Protein AF-A0A6B3M7X3-F1 (afdb_monomer_lite)

Foldseek 3Di:
DDDDPPPPDPDPVVVVVVVVVVVVVVVVQVVCCVVVVNHVCVVVVVD

pLDDT: mean 73.35, std 14.09, range [45.22, 95.06]

Radius of g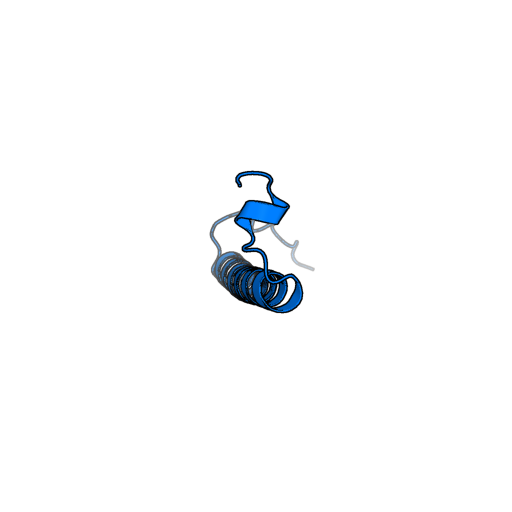yration: 17.23 Å; chains: 1; bounding box: 48×18×32 Å

Structure (mmCIF, N/CA/C/O backbone):
data_AF-A0A6B3M7X3-F1
#
_entry.id   AF-A0A6B3M7X3-F1
#
loop_
_atom_site.group_PDB
_atom_site.id
_atom_site.type_symbol
_atom_site.label_atom_id
_atom_site.label_alt_id
_atom_site.label_comp_id
_atom_site.label_asym_id
_atom_site.label_entity_id
_atom_site.label_seq_id
_atom_site.pdbx_PDB_ins_code
_atom_site.Cartn_x
_atom_site.Cartn_y
_atom_site.Cartn_z
_atom_site.occupancy
_atom_site.B_iso_or_equiv
_atom_site.auth_seq_id
_atom_site.auth_comp_id
_atom_site.auth_asym_id
_atom_site.auth_atom_id
_atom_site.pdbx_PDB_model_num
ATOM 1 N N . MET A 1 1 ? -30.120 0.283 17.851 1.00 45.22 1 MET A N 1
ATOM 2 C CA . MET A 1 1 ? -29.091 0.157 16.799 1.00 45.22 1 MET A CA 1
ATOM 3 C C . MET A 1 1 ? -28.033 1.181 17.153 1.00 45.22 1 MET A C 1
ATOM 5 O O . MET A 1 1 ? -28.160 2.337 16.774 1.00 45.22 1 MET A O 1
ATOM 9 N N . GLU A 1 2 ? -27.134 0.810 18.061 1.00 45.66 2 GLU A N 1
ATOM 10 C CA . GLU A 1 2 ? -26.148 1.733 18.627 1.00 45.66 2 GLU A CA 1
ATOM 11 C C . GLU A 1 2 ? -25.173 2.153 17.527 1.00 45.66 2 GLU A C 1
ATOM 13 O O . GLU A 1 2 ? -24.690 1.324 16.753 1.00 45.66 2 GLU A O 1
ATOM 18 N N . GLY A 1 3 ? -25.011 3.468 17.388 1.00 51.28 3 GLY A N 1
ATOM 19 C CA . GLY A 1 3 ? -24.249 4.089 16.320 1.00 51.28 3 GLY A CA 1
ATOM 20 C C . GLY A 1 3 ? -22.812 3.593 16.330 1.00 51.28 3 GLY A C 1
ATOM 21 O O . GLY A 1 3 ? -22.160 3.575 17.368 1.00 51.28 3 GLY A O 1
ATOM 22 N N . GLN A 1 4 ? -22.329 3.191 15.157 1.00 58.00 4 GLN A N 1
ATOM 23 C CA . GLN A 1 4 ? -20.917 2.932 14.921 1.00 58.00 4 GLN A CA 1
ATOM 24 C C . GLN A 1 4 ? -20.154 4.240 15.147 1.00 58.00 4 GLN A C 1
ATOM 26 O O . GLN A 1 4 ? -20.052 5.070 14.244 1.00 58.00 4 GLN A O 1
ATOM 31 N N . GLU A 1 5 ? -19.658 4.439 16.366 1.00 58.06 5 GLU A N 1
ATOM 32 C CA . GLU A 1 5 ? -18.673 5.469 16.659 1.00 58.06 5 GLU A CA 1
ATOM 33 C C . GLU A 1 5 ? -17.483 5.230 15.727 1.00 58.06 5 GLU A C 1
ATOM 35 O O . GLU A 1 5 ? -16.909 4.132 15.724 1.00 58.06 5 GLU A O 1
ATOM 40 N N . PRO A 1 6 ? -17.126 6.201 14.875 1.00 59.31 6 PRO A N 1
ATOM 41 C CA . PRO A 1 6 ? -16.025 6.020 13.958 1.00 59.31 6 PRO A CA 1
ATOM 42 C C . PRO A 1 6 ? -14.739 5.957 14.791 1.00 59.31 6 PRO A C 1
ATOM 44 O O . PRO A 1 6 ? -14.205 6.977 15.220 1.00 59.31 6 PRO A O 1
ATOM 47 N N . LYS A 1 7 ? -14.252 4.736 15.051 1.00 60.97 7 LYS A N 1
ATOM 48 C CA . LYS A 1 7 ? -12.983 4.436 15.734 1.00 60.97 7 LYS A CA 1
ATOM 49 C C . LYS A 1 7 ? -11.798 4.819 14.833 1.00 60.97 7 LYS A C 1
ATOM 51 O O . LYS A 1 7 ? -11.008 3.974 14.420 1.00 60.97 7 LYS A O 1
ATOM 56 N N . PHE A 1 8 ? -11.685 6.103 14.501 1.00 62.59 8 PHE A N 1
ATOM 57 C CA . PHE A 1 8 ? -10.481 6.678 13.913 1.00 62.59 8 PHE A CA 1
ATOM 58 C C . PHE A 1 8 ? -9.439 6.854 15.022 1.00 62.59 8 PHE A C 1
ATOM 60 O O . PHE A 1 8 ? -9.561 7.724 15.879 1.00 62.59 8 PHE A O 1
ATOM 67 N N . GLY A 1 9 ? -8.431 5.978 15.018 1.00 65.19 9 GLY A N 1
ATOM 68 C CA . GLY A 1 9 ? -7.311 5.961 15.960 1.00 65.19 9 GLY A CA 1
ATOM 69 C C . GLY A 1 9 ? -6.464 4.689 15.818 1.00 65.19 9 GLY A C 1
ATOM 70 O O . GLY A 1 9 ? -6.838 3.774 15.080 1.00 65.19 9 GLY A O 1
ATOM 71 N N . PHE A 1 10 ? -5.335 4.615 16.535 1.00 63.72 10 PHE A N 1
ATOM 72 C CA . PHE A 1 10 ? -4.519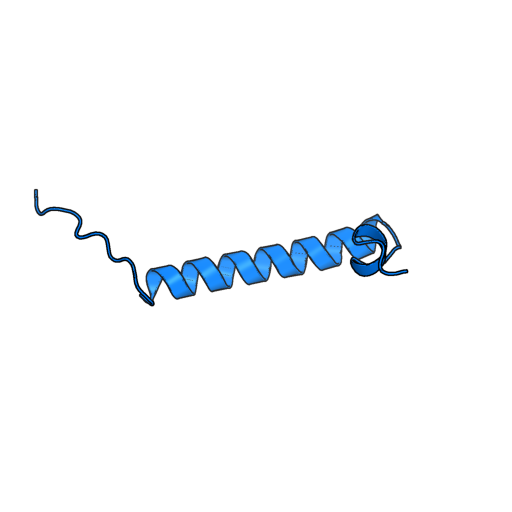 3.397 16.678 1.00 63.72 10 PHE A CA 1
ATOM 73 C C . PHE A 1 10 ? -5.296 2.342 17.477 1.00 63.72 10 PHE A C 1
ATOM 75 O O . PHE A 1 10 ? -5.114 2.174 18.678 1.00 63.72 10 PHE A O 1
ATOM 82 N N . THR A 1 11 ? -6.254 1.691 16.826 1.00 71.44 11 THR A N 1
ATOM 83 C CA . THR A 1 11 ? -7.033 0.603 17.416 1.00 71.44 11 THR A CA 1
ATOM 84 C C . THR A 1 11 ? -6.434 -0.728 16.984 1.00 71.44 11 THR A C 1
ATOM 86 O O . THR A 1 11 ? -5.946 -0.841 15.860 1.00 71.44 11 THR A O 1
ATOM 89 N N . SER A 1 12 ? -6.539 -1.766 17.816 1.00 76.88 12 SER A N 1
ATOM 90 C CA . SER A 1 12 ? -5.971 -3.091 17.507 1.00 76.88 12 SER A CA 1
ATOM 91 C C . SER A 1 12 ? -6.478 -3.682 16.183 1.00 76.88 12 SER A C 1
ATOM 93 O O . SER A 1 12 ? -5.791 -4.472 15.535 1.00 76.88 12 SER A O 1
ATOM 95 N N . PHE A 1 13 ? -7.669 -3.265 15.737 1.00 79.94 13 PHE A N 1
ATOM 96 C CA . PHE A 1 13 ? -8.189 -3.592 14.411 1.00 79.94 13 PHE A CA 1
ATOM 97 C C . PHE A 1 13 ? -7.393 -2.900 13.293 1.00 79.94 13 PHE A C 1
ATOM 99 O O . PHE A 1 13 ? -6.978 -3.561 12.345 1.00 79.94 13 PHE A O 1
ATOM 106 N N . ALA A 1 14 ? -7.126 -1.597 13.423 1.00 80.31 14 ALA A N 1
ATOM 107 C CA . ALA A 1 14 ? -6.320 -0.840 12.468 1.00 80.31 14 ALA A CA 1
ATOM 108 C C . ALA A 1 14 ? -4.872 -1.355 12.407 1.00 80.31 14 ALA A C 1
ATOM 110 O O . ALA A 1 14 ? -4.329 -1.496 11.318 1.00 80.31 14 ALA A O 1
ATOM 111 N N . GLU A 1 15 ? -4.266 -1.715 13.541 1.00 81.94 15 GLU A N 1
ATOM 112 C CA . GLU A 1 15 ? -2.925 -2.321 13.580 1.00 81.94 15 GLU A CA 1
ATOM 113 C C . GLU A 1 15 ? -2.882 -3.681 12.874 1.00 81.94 15 GLU A C 1
ATOM 115 O O . GLU A 1 15 ? -1.984 -3.935 12.072 1.00 81.94 15 GLU A O 1
ATOM 120 N N . SER A 1 16 ? -3.886 -4.534 13.105 1.00 86.25 16 SER A N 1
ATOM 121 C CA . SER A 1 16 ? -3.986 -5.842 12.441 1.00 86.25 16 SER A CA 1
ATOM 122 C C . SER A 1 16 ? -4.167 -5.703 10.927 1.00 86.25 16 SER A C 1
ATOM 124 O O . SER A 1 16 ? -3.569 -6.453 10.151 1.00 86.25 16 SER A O 1
ATOM 126 N N . VAL A 1 17 ? -4.979 -4.733 10.495 1.00 87.38 17 VAL A N 1
ATOM 127 C CA . VAL A 1 17 ? -5.198 -4.439 9.074 1.00 87.38 17 VAL A CA 1
ATOM 128 C C . VAL A 1 17 ? -3.933 -3.850 8.444 1.00 87.38 17 VAL A C 1
ATOM 130 O O . VAL A 1 17 ? -3.493 -4.351 7.412 1.00 87.38 17 VAL A O 1
ATOM 133 N N . ASN A 1 18 ? -3.289 -2.872 9.086 1.00 87.88 18 ASN A N 1
ATOM 134 C CA . ASN A 1 18 ? -2.044 -2.267 8.604 1.00 87.88 18 ASN A CA 1
ATOM 135 C C . ASN A 1 18 ? -0.905 -3.292 8.518 1.00 87.88 18 ASN A C 1
ATOM 137 O O . ASN A 1 18 ? -0.197 -3.338 7.514 1.00 87.88 18 ASN A O 1
ATOM 141 N N . GLY A 1 19 ? -0.765 -4.164 9.520 1.00 90.31 19 GLY A N 1
ATOM 142 C CA . GLY A 1 19 ? 0.228 -5.237 9.511 1.00 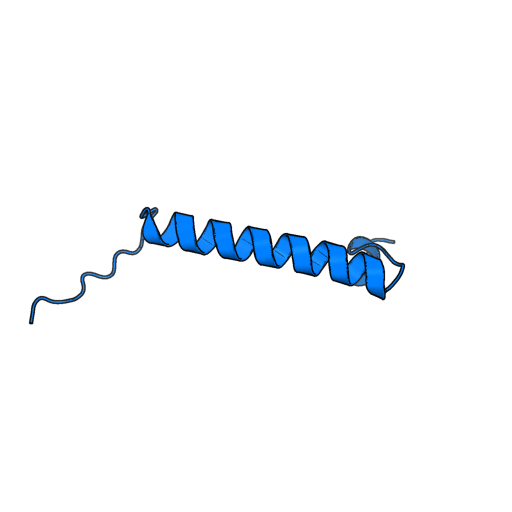90.31 19 GLY A CA 1
ATOM 143 C C . GLY A 1 19 ? 0.016 -6.222 8.359 1.00 90.31 19 GLY A C 1
ATOM 144 O O . GLY A 1 19 ? 0.972 -6.603 7.684 1.00 90.31 19 GLY A O 1
ATOM 145 N N . ARG A 1 20 ? -1.237 -6.590 8.062 1.00 94.50 20 ARG A N 1
ATOM 146 C CA . ARG A 1 20 ? -1.555 -7.483 6.936 1.00 94.50 20 ARG A CA 1
ATOM 147 C C . ARG A 1 20 ? -1.289 -6.815 5.585 1.00 94.50 20 ARG A C 1
ATOM 149 O O . ARG A 1 20 ? -0.730 -7.454 4.696 1.00 94.50 20 ARG A O 1
ATOM 156 N N . LEU A 1 21 ? -1.638 -5.536 5.445 1.00 92.62 21 LEU A N 1
ATOM 157 C CA . LEU A 1 21 ? -1.324 -4.753 4.248 1.00 92.62 21 LEU A CA 1
ATOM 158 C C . LEU A 1 21 ? 0.191 -4.638 4.033 1.00 92.62 21 LEU A C 1
ATOM 160 O O . LEU A 1 21 ? 0.648 -4.787 2.903 1.00 92.62 21 LEU A O 1
ATOM 164 N N . ALA A 1 22 ? 0.974 -4.467 5.101 1.00 91.88 22 ALA A N 1
ATOM 165 C CA . ALA A 1 22 ? 2.433 -4.434 5.024 1.00 91.88 22 ALA A CA 1
ATOM 166 C C . ALA A 1 22 ? 3.028 -5.774 4.559 1.00 91.88 22 ALA A C 1
ATOM 168 O O . ALA A 1 22 ? 3.892 -5.781 3.685 1.00 91.88 22 ALA A O 1
ATOM 169 N N . MET A 1 23 ? 2.542 -6.911 5.076 1.00 95.06 23 MET A N 1
ATOM 170 C CA . MET A 1 23 ? 2.994 -8.236 4.6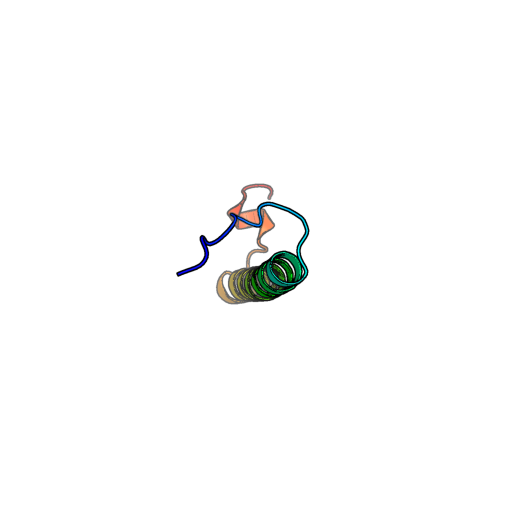19 1.00 95.06 23 MET A CA 1
ATOM 171 C C . MET A 1 23 ? 2.685 -8.461 3.134 1.00 95.06 23 MET A C 1
ATOM 173 O O . MET A 1 23 ? 3.540 -8.946 2.396 1.00 95.06 23 MET A O 1
ATOM 177 N N . ILE A 1 24 ? 1.489 -8.071 2.680 1.00 93.62 24 ILE A N 1
ATOM 178 C CA . ILE A 1 24 ? 1.103 -8.169 1.264 1.00 93.62 24 ILE A CA 1
ATOM 179 C C . ILE A 1 24 ? 1.979 -7.251 0.405 1.00 93.62 24 ILE A C 1
ATOM 181 O O . ILE A 1 24 ? 2.476 -7.690 -0.627 1.00 93.62 24 ILE A O 1
ATOM 185 N N . GLY A 1 25 ? 2.211 -6.010 0.839 1.00 88.56 25 GLY A N 1
ATOM 186 C CA . GLY A 1 25 ? 3.074 -5.058 0.139 1.00 88.56 25 GLY A CA 1
ATOM 187 C C . GLY A 1 25 ? 4.517 -5.548 0.021 1.00 88.56 25 GLY A C 1
ATOM 188 O O . GLY A 1 25 ? 5.118 -5.425 -1.042 1.00 88.56 25 GLY A O 1
ATOM 189 N N . PHE A 1 26 ? 5.049 -6.178 1.070 1.00 89.69 26 PHE A N 1
ATOM 190 C CA . PHE A 1 26 ? 6.385 -6.769 1.052 1.00 89.69 26 PHE A CA 1
ATOM 191 C C . PHE A 1 26 ? 6.481 -7.955 0.085 1.00 89.69 26 PHE A C 1
ATOM 193 O O . PHE A 1 26 ? 7.404 -8.024 -0.721 1.00 89.69 26 PHE A O 1
ATOM 200 N N . ILE A 1 27 ? 5.501 -8.862 0.108 1.00 91.44 27 ILE A N 1
ATOM 201 C CA . ILE A 1 27 ? 5.465 -10.000 -0.822 1.00 91.44 27 ILE A CA 1
ATOM 202 C C . ILE A 1 27 ? 5.309 -9.509 -2.265 1.00 91.44 27 ILE A C 1
ATOM 204 O O . ILE A 1 27 ? 6.002 -9.998 -3.153 1.00 91.44 27 ILE A O 1
ATOM 208 N N . ALA A 1 28 ? 4.438 -8.527 -2.507 1.00 86.94 28 ALA A N 1
ATOM 209 C CA . ALA A 1 28 ? 4.255 -7.929 -3.825 1.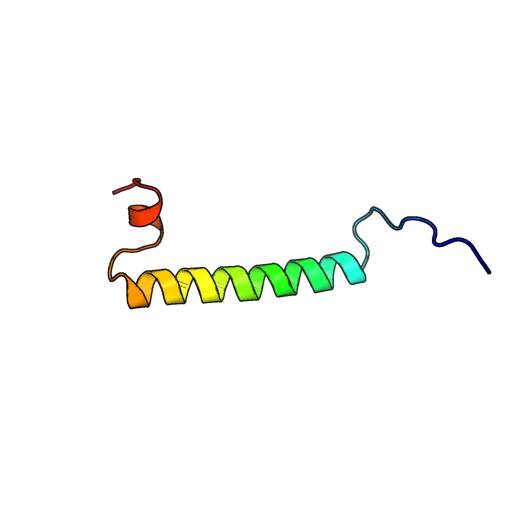00 86.94 28 ALA A CA 1
ATOM 210 C C . ALA A 1 28 ? 5.538 -7.251 -4.328 1.00 86.94 28 ALA A C 1
ATOM 212 O O . ALA A 1 28 ? 5.877 -7.408 -5.499 1.00 86.94 28 ALA A O 1
ATOM 213 N N . ALA A 1 29 ? 6.272 -6.557 -3.451 1.00 84.44 29 ALA A N 1
ATOM 214 C CA . ALA A 1 29 ? 7.574 -5.980 -3.766 1.00 84.44 29 ALA A CA 1
ATOM 215 C C . ALA A 1 29 ? 8.565 -7.071 -4.197 1.00 84.44 29 ALA A C 1
ATOM 217 O O . ALA A 1 29 ? 9.041 -7.031 -5.326 1.00 84.44 29 ALA A O 1
ATOM 218 N N . VAL A 1 30 ? 8.767 -8.105 -3.376 1.00 84.69 30 VAL A N 1
ATOM 219 C CA . VAL A 1 30 ? 9.688 -9.218 -3.679 1.00 84.69 30 VAL A CA 1
ATOM 220 C C . VAL A 1 30 ? 9.299 -9.957 -4.966 1.00 84.69 30 VAL A C 1
ATOM 222 O O . VAL A 1 30 ? 10.158 -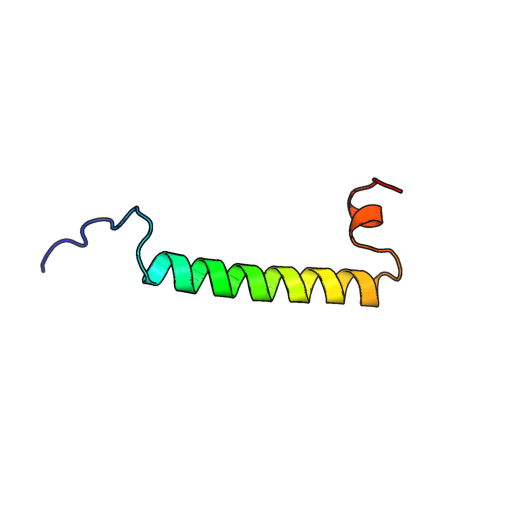10.274 -5.787 1.00 84.69 30 VAL A O 1
ATOM 225 N N . LEU A 1 31 ? 8.006 -10.221 -5.179 1.00 84.75 31 LEU A N 1
ATOM 226 C CA . LEU A 1 31 ? 7.514 -10.846 -6.412 1.00 84.75 31 LEU A CA 1
ATOM 227 C C . LEU A 1 31 ? 7.764 -9.963 -7.635 1.00 84.75 31 LEU A C 1
ATOM 229 O O . LEU A 1 31 ? 8.143 -10.473 -8.687 1.00 84.75 31 LEU A O 1
ATOM 233 N N . THR A 1 32 ? 7.582 -8.651 -7.498 1.00 78.44 32 THR A N 1
ATOM 234 C CA . THR A 1 32 ? 7.867 -7.695 -8.572 1.00 78.44 32 THR A CA 1
ATOM 235 C C . THR A 1 32 ? 9.357 -7.704 -8.911 1.00 78.44 32 THR A C 1
ATOM 237 O O . THR A 1 32 ? 9.704 -7.762 -10.088 1.00 78.44 32 THR A O 1
ATOM 240 N N . GLU A 1 33 ? 10.248 -7.753 -7.920 1.00 76.00 33 GLU A N 1
ATOM 241 C CA . GLU A 1 33 ? 11.696 -7.885 -8.155 1.00 76.00 33 GLU A CA 1
ATOM 242 C C . GLU A 1 33 ? 12.049 -9.196 -8.860 1.00 76.00 33 GLU A C 1
ATOM 244 O O . GLU A 1 33 ? 12.839 -9.205 -9.804 1.00 76.00 33 GLU A O 1
ATOM 249 N N . TYR A 1 34 ? 11.428 -10.299 -8.436 1.00 77.75 34 TYR A N 1
ATOM 250 C CA . TYR A 1 34 ? 11.673 -11.621 -9.003 1.00 77.75 34 TYR A CA 1
ATOM 251 C C . TYR A 1 34 ? 11.207 -11.737 -10.460 1.00 77.75 34 TYR A C 1
ATOM 253 O O . TYR A 1 34 ? 11.931 -12.272 -11.297 1.00 77.75 34 TYR A O 1
ATOM 261 N N . VAL A 1 35 ? 10.014 -11.225 -10.778 1.00 77.12 35 VAL A N 1
ATOM 262 C CA . VAL A 1 35 ? 9.444 -11.290 -12.135 1.00 77.12 35 VAL A CA 1
ATOM 263 C C . VAL A 1 35 ? 10.165 -10.342 -13.091 1.00 77.12 35 VAL A C 1
ATOM 265 O O . VAL A 1 35 ? 10.377 -10.690 -14.251 1.00 77.12 35 VAL A O 1
ATOM 268 N N . THR A 1 36 ? 10.548 -9.153 -12.623 1.00 70.75 36 THR A N 1
ATOM 269 C CA . THR A 1 36 ? 11.119 -8.113 -13.493 1.00 70.75 36 THR A CA 1
ATOM 270 C C . THR A 1 36 ? 12.643 -8.225 -13.615 1.00 70.75 36 THR A C 1
ATOM 272 O O . THR A 1 36 ? 13.225 -7.644 -14.527 1.00 70.75 36 THR A O 1
ATOM 275 N N . GLY A 1 37 ? 13.318 -8.950 -12.710 1.00 66.88 37 GLY A N 1
ATOM 276 C CA . GLY A 1 37 ? 14.787 -9.072 -12.687 1.00 66.88 37 GLY A CA 1
ATOM 277 C C . GLY A 1 37 ? 15.517 -7.744 -12.428 1.00 66.88 37 GLY A C 1
ATOM 278 O O . GLY A 1 37 ? 16.740 -7.649 -12.540 1.00 66.88 37 GLY A O 1
ATOM 279 N N . GLN A 1 38 ? 14.760 -6.703 -12.097 1.00 60.97 38 GLN A N 1
ATOM 280 C CA . GLN A 1 38 ? 15.194 -5.360 -11.764 1.00 60.97 38 GLN A CA 1
ATOM 281 C C . GLN A 1 38 ? 14.555 -5.052 -10.409 1.00 60.97 38 GLN A C 1
ATOM 283 O O . GLN A 1 38 ? 13.344 -5.214 -10.252 1.00 60.97 38 GLN A O 1
ATOM 288 N N . GLY A 1 39 ? 15.370 -4.691 -9.413 1.00 63.66 39 GLY A N 1
ATOM 289 C CA . GLY A 1 39 ? 14.880 -4.406 -8.060 1.00 63.66 39 GLY A CA 1
ATOM 290 C C . GLY A 1 39 ? 13.810 -3.309 -8.068 1.00 63.66 39 GLY A C 1
ATOM 291 O O . GLY A 1 39 ? 13.757 -2.514 -9.009 1.00 63.66 39 GLY A O 1
ATOM 292 N N . VAL A 1 40 ? 12.982 -3.205 -7.020 1.00 61.72 40 VAL A N 1
ATOM 293 C CA . VAL A 1 40 ? 11.884 -2.203 -6.954 1.00 61.72 40 VAL A CA 1
ATOM 294 C C . VAL A 1 40 ? 12.410 -0.774 -7.180 1.00 61.72 40 VAL A C 1
ATOM 296 O O . VAL A 1 40 ? 11.708 0.091 -7.700 1.00 61.72 40 VAL A O 1
ATOM 299 N N . LEU A 1 41 ? 13.689 -0.553 -6.865 1.00 59.06 41 LEU A N 1
ATOM 300 C CA . LEU A 1 41 ? 14.453 0.667 -7.130 1.00 59.06 41 LEU A CA 1
ATOM 301 C C . LEU A 1 41 ? 14.515 1.066 -8.618 1.00 59.06 41 LEU A C 1
ATOM 303 O O . LEU A 1 41 ? 14.478 2.259 -8.908 1.00 59.06 41 LEU A O 1
ATOM 307 N N . HIS A 1 42 ? 14.554 0.114 -9.555 1.00 59.91 42 HIS A N 1
ATOM 308 C CA . HIS A 1 42 ? 14.543 0.396 -10.996 1.00 59.91 42 HIS A CA 1
ATOM 309 C C . HIS A 1 42 ? 13.151 0.819 -11.481 1.00 59.91 42 HIS A C 1
ATOM 311 O O . HIS A 1 42 ? 13.021 1.747 -12.272 1.00 59.91 42 HIS A O 1
ATOM 317 N N . TYR A 1 43 ? 12.086 0.204 -10.947 1.00 56.91 43 TYR A N 1
ATOM 318 C CA . TYR A 1 43 ? 10.710 0.622 -11.249 1.00 56.91 43 TYR A CA 1
ATOM 319 C C . TYR A 1 43 ? 10.430 2.056 -10.763 1.00 56.91 43 TYR A C 1
ATOM 321 O O . TYR A 1 43 ? 9.658 2.789 -11.375 1.00 56.91 43 TYR A O 1
ATOM 329 N N . TRP A 1 44 ? 11.100 2.476 -9.685 1.00 65.00 44 TRP A N 1
ATOM 330 C CA . TRP A 1 44 ? 11.082 3.849 -9.171 1.00 65.00 44 TRP A CA 1
ATOM 331 C C . TRP A 1 44 ? 12.102 4.797 -9.837 1.00 65.00 44 TRP A C 1
ATOM 333 O O . TRP A 1 44 ? 12.168 5.966 -9.458 1.00 65.00 44 TRP A O 1
ATOM 343 N N . GLY A 1 45 ? 12.883 4.329 -10.820 1.00 63.09 45 GLY A N 1
ATOM 344 C CA . GLY A 1 45 ? 13.841 5.146 -11.578 1.00 63.09 45 GLY A CA 1
ATOM 345 C C . GLY A 1 45 ? 15.059 5.631 -10.781 1.00 63.09 45 GLY A C 1
ATOM 346 O O . GLY A 1 45 ? 15.677 6.624 -11.158 1.00 63.09 45 GLY A O 1
ATOM 347 N N . LEU A 1 46 ? 15.389 4.970 -9.665 1.00 62.75 46 LEU A N 1
ATOM 348 C CA . LEU A 1 46 ? 16.530 5.313 -8.803 1.00 62.75 46 LEU A CA 1
ATOM 349 C C . LEU A 1 46 ? 17.851 4.643 -9.235 1.00 62.75 46 LEU A C 1
ATOM 351 O O . LEU A 1 46 ? 18.895 4.961 -8.665 1.00 62.75 46 LEU A O 1
ATOM 355 N N . MET A 1 47 ? 17.808 3.756 -10.237 1.00 56.84 47 MET A N 1
ATOM 356 C CA . MET A 1 47 ? 18.941 3.227 -11.014 1.00 56.84 47 MET A CA 1
ATOM 357 C C . MET A 1 47 ? 18.496 2.911 -12.436 1.00 56.84 47 MET A C 1
ATOM 359 O O . MET A 1 47 ? 19.326 3.085 -13.351 1.00 56.84 47 MET A O 1
#

Sequence (47 aa):
MEGQEPKFGFTSFAESVNGRLAMIGFIAAVLTEYVTGQGVLHYWGLM

Secondary structure (DSSP, 8-state):
--------SS-HHHHHHHHHHHHHHHHHHHHHHHHHSS-HHHHTT--